Protein AF-A0A9Q0JDE2-F1 (afdb_monomer)

pLDDT: mean 91.05, std 7.19, range [57.94, 97.81]

Secondary structure (DSSP, 8-state):
-HHHHHHHHHHS-----S-S--HHHHHHHHHHHHHHHTS-HHHHTSTTGGGPPTT-EEES-TT-SSGGG----EEE---GGGGGG--S-HHHHHHHHHHHHHHHHHHHHH-

Sequence (111 aa):
MKELVEAVREWGFFQVVNHGVPRKVLKRMLSEQREVFHQPFNKKAKDKFLNLPAKSYHWGNPNAACLSQFSWSEAFHIPLTDISRIKDYKTLRYFLHLYLHCLYFVIHTKV

Foldseek 3Di:
DVVVVVCCVPPVDDDDDPLVQDPVLVVLLVVLVVVLVPPDPVLLQDACRLPDHHPQKDAFDPPDPDPVSTDRDIGGNAPPVCLVRRDPSVSNSVSVVSRVVSVVCSVVPPD

Solvent-accessible surface area (backbone atoms only — not comparable to full-atom values): 6713 Å² total; per-residue (Å²): 108,69,69,58,54,48,32,43,71,78,66,70,54,83,85,82,75,90,62,74,61,57,67,68,53,56,56,47,39,54,51,43,51,48,58,61,68,70,45,57,64,77,57,55,71,37,79,39,43,68,58,38,62,73,81,28,57,44,69,42,43,92,80,46,89,49,80,88,53,53,42,99,50,74,48,75,62,75,57,79,85,51,46,81,45,32,64,92,46,53,66,46,36,51,37,52,53,52,48,49,53,39,52,52,51,32,57,76,73,76,109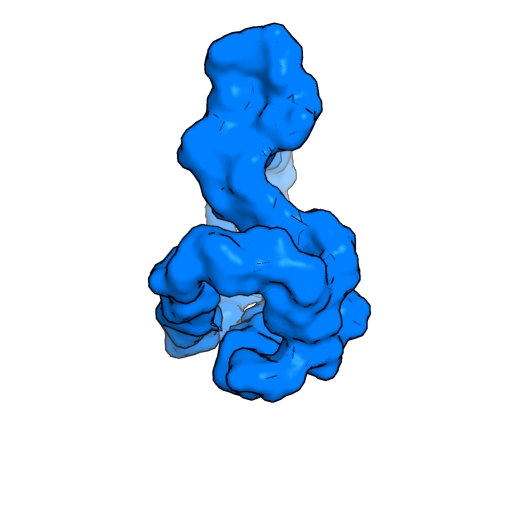

Structure (mmCIF, N/CA/C/O backbone):
data_AF-A0A9Q0JDE2-F1
#
_entry.id   AF-A0A9Q0JDE2-F1
#
loop_
_atom_site.group_PDB
_atom_site.id
_atom_site.type_symbol
_atom_site.label_atom_id
_atom_site.label_alt_id
_atom_site.label_comp_id
_atom_site.label_asym_id
_atom_site.label_entity_id
_atom_site.label_seq_id
_atom_site.pdbx_PDB_ins_code
_atom_site.Cartn_x
_atom_site.Cartn_y
_atom_site.Cartn_z
_atom_site.occupancy
_atom_site.B_iso_or_equiv
_atom_site.auth_seq_id
_atom_site.auth_comp_id
_atom_site.auth_asym_id
_atom_site.auth_atom_id
_atom_site.pdbx_PDB_model_num
ATOM 1 N N . MET A 1 1 ? -18.512 -1.240 20.845 1.00 78.19 1 MET A N 1
ATOM 2 C CA . MET A 1 1 ? -19.215 -1.990 19.778 1.00 78.19 1 MET A CA 1
ATOM 3 C C . MET A 1 1 ? -20.426 -1.292 19.183 1.00 78.19 1 MET A C 1
ATOM 5 O O . MET A 1 1 ? -20.548 -1.354 17.970 1.00 78.19 1 MET A O 1
ATOM 9 N N . LYS A 1 2 ? -21.297 -0.626 19.958 1.00 90.44 2 LYS A N 1
ATOM 10 C CA . LYS A 1 2 ? -22.500 0.036 19.415 1.00 90.44 2 LYS A CA 1
ATOM 11 C C . LYS A 1 2 ? -22.199 1.012 18.263 1.00 90.44 2 LYS A C 1
ATOM 13 O O . LYS A 1 2 ? -22.761 0.857 17.190 1.00 90.44 2 LYS A O 1
ATOM 18 N N . GLU A 1 3 ? -21.231 1.906 18.452 1.00 89.62 3 GLU A N 1
ATOM 19 C CA . GLU A 1 3 ? -20.807 2.876 17.426 1.00 89.62 3 GLU A CA 1
ATOM 20 C C . GLU A 1 3 ? -20.258 2.212 16.153 1.00 89.62 3 GLU A C 1
ATOM 22 O O . GLU A 1 3 ? -20.516 2.683 15.052 1.00 89.62 3 GLU A O 1
ATOM 27 N N . LEU A 1 4 ? -19.531 1.093 16.283 1.00 89.56 4 LEU A N 1
ATOM 28 C CA . LEU A 1 4 ? -19.022 0.340 15.132 1.00 89.56 4 LEU A CA 1
ATOM 29 C C . LEU A 1 4 ? -20.177 -0.271 14.338 1.00 89.56 4 LEU A C 1
ATOM 31 O O . LEU A 1 4 ? -20.223 -0.132 13.121 1.00 89.56 4 LEU A O 1
ATOM 35 N N . VAL A 1 5 ? -21.117 -0.925 15.027 1.00 93.19 5 VAL A N 1
ATOM 36 C CA . VAL A 1 5 ? -22.296 -1.532 14.392 1.00 93.19 5 VAL A CA 1
ATOM 37 C C . VAL A 1 5 ? -23.142 -0.469 13.697 1.00 93.19 5 VAL A C 1
ATOM 39 O O . VAL A 1 5 ? -23.572 -0.683 12.568 1.00 93.19 5 VAL A O 1
ATOM 42 N N . GLU A 1 6 ? -23.344 0.685 14.332 1.00 96.19 6 GLU A N 1
ATOM 43 C CA . GLU A 1 6 ? -24.053 1.816 13.729 1.00 96.19 6 GLU A CA 1
ATOM 44 C C . GLU A 1 6 ? -23.306 2.357 12.504 1.00 96.19 6 GLU A C 1
ATOM 46 O O . GLU A 1 6 ? -23.908 2.490 11.444 1.00 96.19 6 GLU A O 1
ATOM 51 N N . ALA A 1 7 ? -21.991 2.578 12.584 1.00 95.00 7 ALA A N 1
ATOM 52 C CA . ALA A 1 7 ? -21.212 3.055 11.443 1.00 95.00 7 ALA A CA 1
ATOM 53 C C . ALA A 1 7 ? -21.232 2.070 10.259 1.00 95.00 7 ALA A C 1
ATOM 55 O O . ALA A 1 7 ? -21.415 2.479 9.115 1.00 95.00 7 ALA A O 1
ATOM 56 N N . VAL A 1 8 ? -21.104 0.764 10.520 1.00 94.38 8 VAL A N 1
ATOM 57 C CA . VAL A 1 8 ? -21.212 -0.274 9.483 1.00 94.38 8 VAL A CA 1
ATOM 58 C C . VAL A 1 8 ? -22.614 -0.305 8.877 1.00 94.38 8 VAL A C 1
ATOM 60 O O . VAL A 1 8 ? -22.733 -0.397 7.659 1.00 94.38 8 VAL A O 1
ATOM 63 N N . ARG A 1 9 ? -23.669 -0.216 9.696 1.00 96.56 9 ARG A N 1
ATOM 64 C CA . ARG A 1 9 ? -25.057 -0.277 9.219 1.00 96.56 9 ARG A CA 1
ATOM 65 C C . ARG A 1 9 ? -25.445 0.944 8.390 1.00 96.56 9 ARG A C 1
ATOM 67 O O . ARG A 1 9 ? -26.070 0.783 7.351 1.00 96.56 9 ARG A O 1
ATOM 74 N N . GLU A 1 10 ? -25.101 2.139 8.859 1.00 97.44 10 GLU A N 1
ATOM 75 C CA . GLU A 1 10 ? -25.534 3.393 8.234 1.00 97.44 10 GLU A CA 1
ATOM 76 C C . GLU A 1 10 ? -24.620 3.814 7.072 1.00 97.44 10 GLU A C 1
ATOM 78 O O . GLU A 1 10 ? -25.100 4.355 6.080 1.00 97.44 10 GLU A O 1
ATOM 83 N N . TRP A 1 11 ? -23.308 3.556 7.169 1.00 96.62 11 TRP A N 1
ATOM 84 C CA . TRP A 1 11 ? -22.317 4.064 6.208 1.00 96.62 11 TRP A CA 1
ATOM 85 C C . TRP A 1 11 ? -21.549 2.974 5.454 1.00 96.62 11 TRP A C 1
ATOM 87 O O . TRP A 1 11 ? -20.953 3.260 4.417 1.00 96.62 11 TRP A O 1
ATOM 97 N N . GLY A 1 12 ? -21.491 1.742 5.970 1.00 94.88 12 GLY A N 1
ATOM 98 C CA . GLY A 1 12 ? -20.672 0.662 5.399 1.00 94.88 12 GLY A CA 1
ATOM 99 C C . GLY A 1 12 ? -19.156 0.855 5.561 1.00 94.88 12 GLY A C 1
ATOM 100 O O . GLY A 1 12 ? -18.378 0.048 5.054 1.00 94.88 12 GLY A O 1
ATOM 101 N N . PHE A 1 13 ? -18.718 1.906 6.262 1.00 93.00 13 PHE A N 1
ATOM 102 C CA . PHE A 1 13 ? -17.309 2.236 6.469 1.00 93.00 13 PHE A CA 1
ATOM 103 C C . PHE A 1 13 ? -17.102 3.005 7.779 1.00 93.00 13 PHE A C 1
ATOM 105 O O . PHE A 1 13 ? -17.977 3.735 8.236 1.00 93.00 13 PHE A O 1
ATOM 112 N N . PHE A 1 14 ? -15.919 2.869 8.374 1.00 91.50 14 PHE A N 1
ATOM 113 C CA . PHE A 1 14 ? -15.513 3.609 9.565 1.00 91.50 14 PHE A CA 1
ATOM 114 C C . PHE A 1 14 ? -13.996 3.801 9.592 1.00 91.50 14 PHE A C 1
ATOM 116 O O . PHE A 1 14 ? -13.241 3.058 8.964 1.00 91.50 14 PHE A O 1
ATOM 123 N N . GLN A 1 15 ? -13.536 4.799 10.344 1.00 90.19 15 GLN A N 1
ATOM 124 C CA . GLN A 1 15 ? -12.115 5.009 10.608 1.00 90.19 15 GLN A CA 1
ATOM 125 C C . GLN A 1 15 ? -11.787 4.583 12.033 1.00 90.19 15 GLN A C 1
ATOM 127 O O . GLN A 1 15 ? -12.463 4.976 12.980 1.00 90.19 15 GLN A O 1
ATOM 132 N N . VAL A 1 16 ? -10.711 3.815 12.192 1.00 88.19 16 VAL A N 1
ATOM 133 C CA . VAL A 1 16 ? -10.177 3.479 13.514 1.00 88.19 16 VAL A CA 1
ATOM 134 C C . VAL A 1 16 ? -9.006 4.404 13.808 1.00 88.19 16 VAL A C 1
ATOM 136 O O . VAL A 1 16 ? -8.006 4.398 13.092 1.00 88.19 16 VAL A O 1
ATOM 139 N N . VAL A 1 17 ? -9.112 5.180 14.882 1.00 90.12 17 VAL A N 1
ATOM 140 C CA . VAL A 1 17 ? -8.006 5.966 15.446 1.00 90.12 17 VAL A CA 1
ATOM 141 C C . VAL A 1 17 ? -7.457 5.2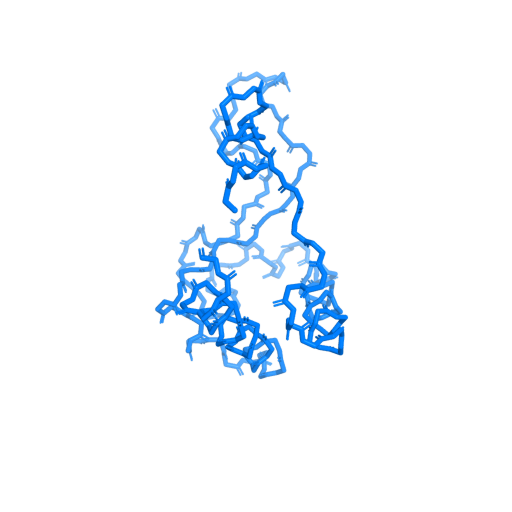71 16.687 1.00 90.12 17 VAL A C 1
ATOM 143 O O . VAL A 1 17 ? -8.119 4.417 17.268 1.00 90.12 17 VAL A O 1
ATOM 146 N N . ASN A 1 18 ? -6.225 5.597 17.090 1.00 89.81 18 ASN A N 1
ATOM 147 C CA . ASN A 1 18 ? -5.562 4.965 18.242 1.00 89.81 18 ASN A CA 1
ATOM 148 C C . ASN A 1 18 ? -5.550 3.423 18.180 1.00 89.81 18 ASN A C 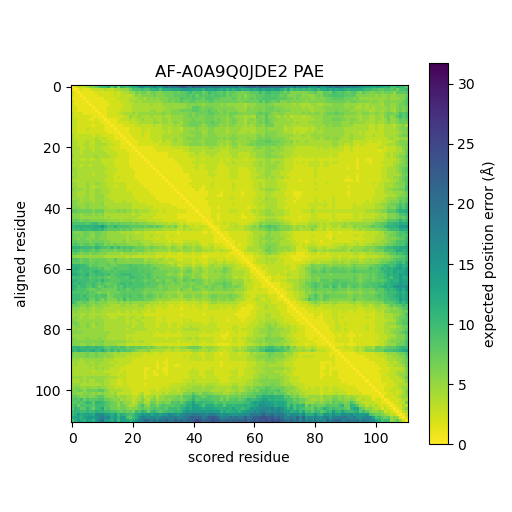1
ATOM 150 O O . ASN A 1 18 ? -5.492 2.743 19.203 1.00 89.81 18 ASN A O 1
ATOM 154 N N . HIS A 1 19 ? -5.534 2.873 16.961 1.00 89.06 19 HIS A N 1
ATOM 155 C CA . HIS A 1 19 ? -5.580 1.437 16.683 1.00 89.06 19 HIS A CA 1
ATOM 156 C C . HIS A 1 19 ? -4.414 0.667 17.330 1.00 89.06 19 HIS A C 1
ATOM 158 O O . HIS A 1 19 ? -4.521 -0.527 17.544 1.00 89.06 19 HIS A O 1
ATOM 164 N N . GLY A 1 20 ? -3.306 1.319 17.699 1.00 90.00 20 GLY A N 1
ATOM 165 C CA . GLY A 1 20 ? -2.174 0.687 18.395 1.00 90.00 20 GLY A CA 1
ATOM 166 C C . GLY A 1 20 ? -1.053 0.197 17.475 1.00 90.00 20 GLY A C 1
ATOM 167 O O . GLY A 1 20 ? -0.017 -0.250 17.959 1.00 90.00 20 GLY A O 1
ATOM 168 N N . VAL A 1 21 ? -1.204 0.355 16.156 1.00 91.56 21 VAL A N 1
ATOM 169 C CA . VAL A 1 21 ? -0.086 0.179 15.212 1.00 91.56 21 VAL A CA 1
ATOM 170 C C . VAL A 1 21 ? 0.867 1.369 15.382 1.00 91.56 21 VAL A C 1
ATOM 172 O O . VAL A 1 21 ? 0.424 2.515 15.241 1.00 91.56 21 VAL A O 1
ATOM 175 N N . PRO A 1 22 ? 2.168 1.154 15.659 1.00 94.75 22 PRO A N 1
ATOM 176 C CA . PRO A 1 22 ? 3.081 2.260 15.909 1.00 94.75 22 PRO A CA 1
ATOM 177 C C . PRO A 1 22 ? 3.211 3.183 14.693 1.00 94.75 22 PRO A C 1
ATOM 179 O O . PRO A 1 22 ? 3.467 2.739 13.572 1.00 94.75 22 PRO A O 1
ATOM 182 N N . ARG A 1 23 ? 3.138 4.501 14.915 1.00 94.62 23 ARG A N 1
ATOM 183 C CA . ARG A 1 23 ? 3.218 5.512 13.841 1.00 94.62 23 ARG A CA 1
ATOM 184 C C . ARG A 1 23 ? 4.492 5.396 12.996 1.00 94.62 23 ARG A C 1
ATOM 186 O O . ARG A 1 23 ? 4.464 5.690 11.804 1.00 94.62 23 ARG A O 1
ATOM 193 N N . LYS A 1 24 ? 5.607 4.954 13.590 1.00 95.88 24 LYS A N 1
ATOM 194 C CA . LYS A 1 24 ? 6.872 4.703 12.878 1.00 95.88 24 LYS A CA 1
ATOM 195 C C . LYS A 1 24 ? 6.726 3.607 11.814 1.00 95.88 24 LYS A C 1
ATOM 197 O O . LYS A 1 24 ? 7.275 3.766 10.729 1.00 95.88 24 LYS A O 1
ATOM 202 N N . VAL A 1 25 ? 5.961 2.549 12.100 1.00 95.81 25 VAL A N 1
ATOM 203 C CA . VAL A 1 25 ? 5.686 1.452 11.155 1.00 95.81 25 VAL A CA 1
ATOM 204 C C . VAL A 1 25 ? 4.878 1.974 9.975 1.00 95.81 25 VAL A C 1
ATOM 206 O O . VAL A 1 25 ? 5.295 1.785 8.838 1.00 95.81 25 VAL A O 1
ATOM 209 N N . LEU A 1 26 ? 3.800 2.724 10.236 1.00 94.44 26 LEU A N 1
ATOM 210 C CA . LEU A 1 26 ? 2.982 3.341 9.184 1.00 94.44 26 LEU A CA 1
ATOM 211 C C . LEU A 1 26 ? 3.800 4.279 8.288 1.00 94.44 26 LE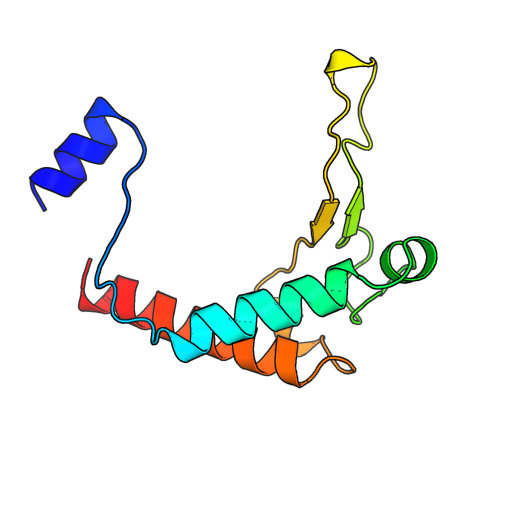U A C 1
ATOM 213 O O . LEU A 1 26 ? 3.788 4.144 7.068 1.00 94.44 26 LEU A O 1
ATOM 217 N N . LYS A 1 27 ? 4.554 5.208 8.893 1.00 96.88 27 LYS A N 1
ATOM 218 C CA . LYS A 1 27 ? 5.399 6.160 8.154 1.00 96.88 27 LYS A CA 1
ATOM 219 C C . LYS A 1 27 ? 6.426 5.447 7.285 1.00 96.88 27 LYS A C 1
ATOM 221 O O . LYS A 1 27 ? 6.657 5.855 6.150 1.00 96.88 27 LYS A O 1
ATOM 226 N N . ARG A 1 28 ? 7.057 4.398 7.817 1.00 97.44 28 ARG A N 1
ATOM 227 C CA . ARG A 1 28 ? 8.077 3.677 7.070 1.00 97.44 28 ARG A CA 1
ATOM 228 C C . ARG A 1 28 ? 7.465 2.835 5.959 1.00 97.44 28 ARG A C 1
ATOM 230 O O . ARG A 1 28 ? 7.985 2.887 4.858 1.00 97.44 28 ARG A O 1
ATOM 237 N N . MET A 1 29 ? 6.331 2.178 6.195 1.00 95.19 29 MET A N 1
ATOM 238 C CA . MET A 1 29 ? 5.591 1.468 5.150 1.00 95.19 29 MET A CA 1
ATOM 239 C C . MET A 1 29 ? 5.218 2.399 3.987 1.00 95.19 29 MET A C 1
ATOM 241 O O . MET A 1 29 ? 5.492 2.066 2.839 1.00 95.19 29 MET A O 1
ATOM 245 N N . LEU A 1 30 ? 4.688 3.595 4.275 1.00 95.88 30 LEU A N 1
ATOM 246 C CA . LEU A 1 30 ? 4.384 4.611 3.256 1.00 95.88 30 LEU A CA 1
ATOM 247 C C . LEU A 1 30 ? 5.630 5.051 2.472 1.00 95.88 30 LEU A C 1
ATOM 249 O O . LEU A 1 30 ? 5.573 5.208 1.255 1.00 95.88 30 LEU A O 1
ATOM 253 N N . SER A 1 31 ? 6.762 5.232 3.156 1.00 97.81 31 SER A N 1
ATOM 254 C CA . SER A 1 31 ? 8.034 5.559 2.504 1.00 97.81 31 SER A CA 1
ATOM 255 C C . SER A 1 31 ? 8.491 4.438 1.571 1.00 97.81 31 SER A C 1
ATOM 257 O O . SER A 1 31 ? 8.816 4.711 0.424 1.00 97.81 31 SER A O 1
ATOM 259 N N . GLU A 1 32 ? 8.490 3.183 2.028 1.00 97.06 32 GLU A N 1
ATOM 260 C CA . GLU A 1 32 ? 8.908 2.037 1.210 1.00 97.06 32 GLU A CA 1
ATOM 261 C C . GLU A 1 32 ? 7.966 1.826 0.010 1.00 97.06 32 GLU A C 1
ATOM 263 O O . GLU A 1 32 ? 8.435 1.532 -1.086 1.00 97.06 32 GLU A O 1
ATOM 268 N N . GLN A 1 33 ? 6.652 2.036 0.175 1.00 95.06 33 GLN A N 1
ATOM 269 C CA . GLN A 1 33 ? 5.689 2.022 -0.938 1.00 95.06 33 GLN A CA 1
ATOM 270 C C . GLN A 1 33 ? 6.036 3.082 -1.984 1.00 95.06 33 GLN A C 1
ATOM 272 O O . GLN A 1 33 ? 6.099 2.778 -3.174 1.00 95.06 33 GLN A O 1
ATOM 277 N N . ARG A 1 34 ? 6.293 4.318 -1.545 1.00 97.12 34 ARG A N 1
ATOM 278 C CA . ARG A 1 34 ? 6.659 5.421 -2.437 1.00 97.12 34 ARG A CA 1
ATOM 279 C C . ARG A 1 34 ? 7.923 5.099 -3.240 1.00 97.12 34 ARG A C 1
ATOM 281 O O . ARG A 1 34 ? 7.926 5.305 -4.447 1.00 97.12 34 ARG A O 1
ATOM 288 N N . GLU A 1 35 ? 8.951 4.532 -2.611 1.00 96.50 35 GLU A N 1
ATOM 289 C CA . GLU A 1 35 ? 10.186 4.134 -3.306 1.00 96.50 35 GLU A CA 1
ATOM 290 C C . GLU A 1 35 ? 9.954 3.073 -4.393 1.00 96.50 35 GLU A C 1
ATOM 292 O O . GLU A 1 35 ? 10.577 3.118 -5.458 1.00 96.50 35 GLU A O 1
ATOM 297 N N . VAL A 1 36 ? 9.039 2.129 -4.152 1.00 96.00 36 VAL A N 1
ATOM 298 C CA . VAL A 1 36 ? 8.640 1.124 -5.148 1.00 96.00 36 VAL A CA 1
ATOM 299 C C . VAL A 1 36 ? 7.917 1.782 -6.322 1.00 96.00 36 VAL A C 1
ATOM 301 O O . VAL A 1 36 ? 8.259 1.512 -7.473 1.00 96.00 36 VAL A O 1
ATOM 304 N N . PHE A 1 37 ? 6.946 2.657 -6.055 1.00 96.50 37 PHE A N 1
ATOM 305 C CA . PHE A 1 37 ? 6.171 3.325 -7.103 1.00 96.50 37 PHE A CA 1
ATOM 306 C C . PHE A 1 37 ? 6.984 4.369 -7.884 1.00 96.50 37 PHE A C 1
ATOM 308 O O . PHE A 1 37 ? 6.741 4.553 -9.074 1.00 96.50 37 PHE A O 1
ATOM 315 N N . HIS A 1 38 ? 8.013 4.972 -7.288 1.00 96.88 38 HIS A N 1
ATOM 316 C CA . HIS A 1 38 ? 8.951 5.849 -7.995 1.00 96.88 38 HIS A CA 1
ATOM 317 C C . HIS A 1 38 ? 9.901 5.118 -8.952 1.00 96.88 38 HIS A C 1
ATOM 319 O O . HIS A 1 38 ? 10.587 5.765 -9.743 1.00 96.88 38 HIS A O 1
ATOM 325 N N . GLN A 1 39 ? 9.964 3.782 -8.919 1.00 96.88 39 GLN A N 1
ATOM 326 C CA . GLN A 1 39 ? 10.738 3.052 -9.918 1.00 96.88 39 GLN A CA 1
ATOM 327 C C . GLN A 1 39 ? 10.174 3.305 -11.328 1.00 96.88 39 GLN A C 1
ATOM 329 O O . GLN A 1 39 ? 8.956 3.424 -11.491 1.00 96.88 39 GLN A O 1
ATOM 334 N N . PRO A 1 40 ? 11.032 3.323 -12.365 1.00 96.38 40 PRO A N 1
ATOM 335 C CA . PRO A 1 40 ? 10.591 3.494 -13.744 1.00 96.38 40 PRO A CA 1
ATOM 336 C C . PRO A 1 40 ? 9.471 2.520 -14.129 1.00 96.38 40 PRO A C 1
ATOM 338 O O . PRO A 1 40 ? 9.508 1.342 -13.760 1.00 96.38 40 PRO A O 1
ATOM 341 N N . PHE A 1 41 ? 8.491 2.993 -14.903 1.00 94.62 41 PHE A N 1
ATOM 342 C CA . PHE A 1 41 ? 7.330 2.192 -15.313 1.00 94.62 41 PHE A CA 1
ATOM 343 C C . PHE A 1 41 ? 7.737 0.859 -15.951 1.00 94.62 41 PHE A C 1
ATOM 345 O O . PHE A 1 41 ? 7.276 -0.200 -15.536 1.00 94.62 41 PHE A O 1
ATOM 352 N N . ASN A 1 42 ? 8.684 0.894 -16.890 1.00 93.88 42 ASN A N 1
ATOM 353 C CA . ASN A 1 42 ? 9.212 -0.297 -17.557 1.00 93.88 42 ASN A CA 1
ATOM 354 C C . ASN A 1 42 ? 9.893 -1.289 -16.599 1.00 93.88 42 ASN A C 1
ATOM 356 O O . ASN A 1 42 ? 10.019 -2.458 -16.936 1.00 93.88 42 ASN A O 1
ATOM 360 N N . LYS A 1 43 ? 10.357 -0.853 -15.422 1.00 93.88 43 LYS A N 1
ATOM 361 C CA . LYS A 1 43 ? 10.895 -1.741 -14.386 1.00 93.88 43 LYS A CA 1
ATOM 362 C C . LYS A 1 43 ? 9.766 -2.391 -13.588 1.00 93.88 43 LYS A C 1
ATOM 364 O O . LYS A 1 43 ? 9.836 -3.591 -13.350 1.00 93.88 43 LYS A O 1
ATOM 369 N N . LYS A 1 44 ? 8.735 -1.622 -13.222 1.00 94.31 44 LYS A N 1
ATOM 370 C CA . LYS A 1 44 ? 7.547 -2.106 -12.493 1.00 94.31 44 LYS A CA 1
ATOM 371 C C . LYS A 1 44 ? 6.700 -3.075 -13.326 1.00 94.31 44 LYS A C 1
ATOM 373 O O . LYS A 1 44 ? 6.187 -4.047 -12.788 1.00 94.31 44 LYS A O 1
ATOM 378 N N . ALA A 1 45 ? 6.605 -2.830 -14.634 1.00 92.00 45 ALA A N 1
ATOM 379 C CA . ALA A 1 45 ? 5.839 -3.633 -15.586 1.00 92.00 45 ALA A CA 1
ATOM 380 C C . ALA A 1 45 ? 6.545 -4.921 -16.047 1.00 92.00 45 ALA A C 1
ATOM 382 O O . ALA A 1 45 ? 5.947 -5.712 -16.772 1.00 92.00 45 ALA A O 1
ATOM 383 N N . LYS A 1 46 ? 7.807 -5.148 -15.654 1.00 91.12 46 LYS A N 1
ATOM 384 C CA . LYS A 1 46 ? 8.495 -6.413 -15.940 1.00 91.12 46 LYS A CA 1
ATOM 385 C C . LYS A 1 46 ? 7.863 -7.551 -15.151 1.00 91.12 46 LYS A C 1
ATOM 387 O O . LYS A 1 46 ? 7.594 -7.417 -13.955 1.00 91.12 46 LYS A O 1
ATOM 392 N N . ASP A 1 47 ? 7.743 -8.703 -15.803 1.00 86.31 47 ASP A N 1
ATOM 393 C CA . ASP A 1 47 ? 7.401 -9.941 -15.118 1.00 86.31 47 ASP A CA 1
ATOM 394 C C . ASP A 1 47 ? 8.359 -10.182 -13.951 1.00 86.31 47 ASP A C 1
ATOM 396 O O . ASP A 1 47 ? 9.575 -10.004 -14.060 1.00 86.31 47 ASP A O 1
ATOM 400 N N . LYS A 1 48 ? 7.790 -10.607 -12.821 1.00 88.00 48 LYS A N 1
ATOM 401 C CA . LYS A 1 48 ? 8.524 -10.899 -11.586 1.00 88.00 48 LYS A CA 1
ATOM 402 C C . LYS A 1 48 ? 9.238 -9.698 -10.959 1.00 88.00 48 LYS A C 1
ATOM 404 O O . LYS A 1 48 ? 10.177 -9.889 -10.184 1.00 88.00 48 LYS A O 1
ATOM 409 N N . PHE A 1 49 ? 8.792 -8.466 -11.211 1.00 93.19 49 PHE A N 1
ATOM 410 C CA . PHE A 1 49 ? 9.198 -7.335 -10.375 1.00 93.19 49 PHE A CA 1
ATOM 411 C C . PHE A 1 49 ? 8.872 -7.620 -8.891 1.00 93.19 49 PHE A C 1
ATOM 413 O O . PHE A 1 49 ? 7.857 -8.240 -8.574 1.00 93.19 49 PHE A O 1
ATOM 420 N N . LEU A 1 50 ? 9.783 -7.253 -7.979 1.00 93.81 50 LEU A N 1
ATOM 421 C CA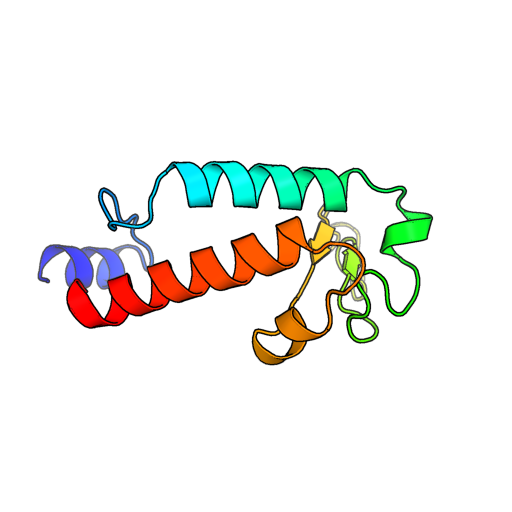 . LEU A 1 50 ? 9.783 -7.673 -6.562 1.00 93.81 50 LEU A CA 1
ATOM 422 C C . LEU A 1 50 ? 9.819 -9.199 -6.328 1.00 93.81 50 LEU A C 1
ATOM 424 O O . LEU A 1 50 ? 9.585 -9.644 -5.207 1.00 93.81 50 LEU A O 1
ATOM 428 N N . ASN A 1 51 ? 10.129 -10.005 -7.351 1.00 94.75 51 ASN A N 1
ATOM 429 C CA . ASN A 1 51 ? 10.035 -11.470 -7.324 1.00 94.75 51 ASN A CA 1
ATOM 430 C C . ASN A 1 51 ? 8.609 -11.990 -7.007 1.00 94.75 51 ASN A C 1
ATOM 432 O O . ASN A 1 51 ? 8.422 -13.078 -6.450 1.00 94.75 51 ASN A O 1
ATOM 436 N N . LEU A 1 52 ? 7.597 -11.199 -7.375 1.00 93.12 52 LEU A N 1
ATOM 437 C CA . LEU A 1 52 ? 6.182 -11.541 -7.248 1.00 93.12 52 LEU A CA 1
ATOM 438 C C . LEU A 1 52 ? 5.668 -12.312 -8.480 1.00 93.12 52 LEU A C 1
ATOM 440 O O . LEU A 1 52 ? 6.352 -12.360 -9.506 1.00 93.12 52 LEU A O 1
ATOM 444 N N . PRO A 1 53 ? 4.489 -12.955 -8.403 1.00 90.56 53 PRO A N 1
ATOM 445 C CA . PRO A 1 53 ? 3.847 -13.552 -9.570 1.00 90.56 53 PRO A CA 1
ATOM 446 C C . PRO A 1 53 ? 3.651 -12.563 -10.732 1.00 90.56 53 PRO A C 1
ATOM 448 O O . PRO A 1 53 ? 3.642 -11.341 -10.565 1.00 90.56 53 PRO A O 1
ATOM 451 N N . ALA A 1 54 ? 3.464 -13.105 -11.938 1.00 86.88 54 ALA A N 1
ATOM 452 C CA . ALA A 1 54 ? 3.017 -12.296 -13.068 1.00 86.88 54 ALA A CA 1
ATOM 453 C C . ALA A 1 54 ? 1.676 -11.627 -12.724 1.00 86.88 54 ALA A C 1
ATOM 455 O O . ALA A 1 54 ? 0.862 -12.203 -12.001 1.00 86.88 54 ALA A O 1
ATOM 456 N N . LYS A 1 55 ? 1.445 -10.421 -13.255 1.00 84.94 55 LYS A N 1
ATOM 457 C CA . LYS A 1 55 ? 0.246 -9.605 -12.978 1.00 84.94 55 LYS A CA 1
ATOM 458 C C . LYS A 1 55 ? 0.105 -9.129 -11.521 1.00 84.94 55 LYS A C 1
ATOM 460 O O . LYS A 1 55 ? -0.977 -8.735 -11.114 1.00 84.94 55 LYS A O 1
ATOM 465 N N . SER A 1 56 ? 1.173 -9.116 -10.719 1.00 92.38 56 SER A N 1
ATOM 466 C CA . SER A 1 56 ? 1.135 -8.439 -9.411 1.00 92.38 56 SER A CA 1
ATOM 467 C C . SER A 1 56 ? 1.122 -6.913 -9.526 1.00 92.38 56 SER A C 1
ATOM 469 O O . SER A 1 56 ? 0.608 -6.247 -8.634 1.00 92.38 56 SER A O 1
ATOM 471 N N . TYR A 1 57 ? 1.660 -6.344 -10.607 1.00 94.44 57 TYR A N 1
ATOM 472 C CA . TYR A 1 57 ? 1.555 -4.916 -10.913 1.00 94.44 57 TYR A CA 1
ATOM 473 C C . TYR A 1 57 ? 0.402 -4.656 -11.881 1.00 94.44 57 TYR A C 1
ATOM 475 O O . TYR A 1 57 ? 0.278 -5.350 -12.891 1.00 94.44 57 TYR A O 1
ATOM 483 N N . HIS A 1 58 ? -0.395 -3.631 -11.593 1.00 91.88 58 HIS A N 1
ATOM 484 C CA . HIS A 1 58 ? -1.490 -3.166 -12.433 1.00 91.88 58 HIS A CA 1
ATOM 485 C C . HIS A 1 58 ? -1.330 -1.673 -12.710 1.00 91.88 58 HIS A C 1
ATOM 487 O O . HIS A 1 58 ? -1.071 -0.886 -11.797 1.00 91.88 58 HIS A O 1
ATOM 493 N N . TRP A 1 59 ? -1.527 -1.295 -13.970 1.00 91.50 59 TRP A N 1
ATOM 494 C CA . TRP A 1 59 ? -1.653 0.089 -14.409 1.00 91.50 59 TRP A CA 1
ATOM 495 C C . TRP A 1 59 ? -3.004 0.247 -15.096 1.00 91.50 59 TRP A C 1
ATOM 497 O O . TRP A 1 59 ? -3.272 -0.394 -16.114 1.00 91.50 59 TRP A O 1
ATOM 507 N N . GLY A 1 60 ? -3.855 1.077 -14.506 1.00 90.19 60 GLY A N 1
ATOM 508 C CA . GLY A 1 60 ? -5.227 1.295 -14.928 1.00 90.19 60 GLY A CA 1
ATOM 509 C C . GLY A 1 60 ? -6.086 0.036 -14.950 1.00 90.19 60 GLY A C 1
ATOM 510 O O . GLY A 1 60 ? -5.956 -0.849 -14.104 1.00 90.19 60 GLY A O 1
ATOM 511 N N . ASN A 1 61 ? -7.008 -0.016 -15.909 1.00 87.56 61 ASN A N 1
ATOM 512 C CA . ASN A 1 61 ? -7.902 -1.148 -16.109 1.00 87.56 61 ASN A CA 1
ATOM 513 C C . ASN A 1 61 ? -7.519 -1.870 -17.413 1.00 87.56 61 ASN A C 1
ATOM 515 O O . ASN A 1 61 ? -7.822 -1.348 -18.489 1.00 87.56 61 ASN A O 1
ATOM 519 N N . PRO A 1 62 ? -6.883 -3.057 -17.351 1.00 83.00 62 PRO A N 1
ATOM 520 C CA . PRO A 1 62 ? -6.474 -3.786 -18.553 1.00 83.00 62 PRO A CA 1
ATOM 521 C C . PRO A 1 62 ? -7.661 -4.278 -19.394 1.00 83.00 62 PRO A C 1
ATOM 523 O O . PRO A 1 62 ? -7.473 -4.621 -20.555 1.00 83.00 62 PRO A O 1
ATOM 526 N N . ASN A 1 63 ? -8.872 -4.293 -18.827 1.00 88.31 63 ASN A N 1
ATOM 527 C CA . ASN A 1 63 ? -10.098 -4.738 -19.485 1.00 88.31 63 ASN A CA 1
ATOM 528 C C . ASN A 1 63 ? -11.019 -3.563 -19.866 1.00 88.31 63 ASN A C 1
ATOM 530 O O . ASN A 1 63 ? -12.217 -3.765 -20.059 1.00 88.31 63 ASN A O 1
ATOM 534 N N . ALA A 1 64 ? -10.508 -2.329 -19.918 1.00 91.25 64 ALA A N 1
ATOM 535 C CA . ALA A 1 64 ? -11.315 -1.171 -20.292 1.00 91.25 64 ALA A CA 1
ATOM 536 C C . ALA A 1 64 ? -11.742 -1.257 -21.767 1.00 91.25 64 ALA A C 1
ATOM 538 O O . ALA A 1 64 ? -10.905 -1.243 -22.666 1.00 91.25 64 ALA A O 1
ATOM 539 N N . ALA A 1 65 ? -13.050 -1.299 -22.014 1.00 93.31 65 ALA A N 1
ATOM 540 C CA . ALA A 1 65 ? -13.636 -1.269 -23.354 1.00 93.31 65 ALA A CA 1
ATOM 541 C C . ALA A 1 65 ? -13.897 0.163 -23.855 1.00 93.31 65 ALA A C 1
ATOM 543 O O . ALA A 1 65 ? -14.102 0.382 -25.047 1.00 93.31 65 ALA A O 1
ATOM 544 N N . CYS A 1 66 ? -13.907 1.149 -22.955 1.00 92.50 66 CYS A N 1
ATOM 545 C CA . CYS A 1 66 ? -14.106 2.556 -23.285 1.00 92.50 66 CYS A CA 1
ATOM 546 C C . CYS A 1 66 ? -13.376 3.482 -22.301 1.00 92.50 66 CYS A C 1
ATOM 548 O O . CYS A 1 66 ? -12.938 3.065 -21.227 1.00 92.50 66 CYS A O 1
ATOM 550 N N . LEU A 1 67 ? -13.264 4.764 -22.664 1.00 90.06 67 LEU A N 1
ATOM 551 C CA . LEU A 1 67 ? -12.516 5.763 -21.892 1.00 90.06 67 LEU A CA 1
ATOM 552 C C . LEU A 1 67 ? -13.038 5.948 -20.460 1.00 90.06 67 LEU A C 1
ATOM 554 O O . LEU A 1 67 ? -12.241 6.166 -19.556 1.00 90.06 67 LEU A O 1
ATOM 558 N N . SER A 1 68 ? -14.347 5.814 -20.224 1.00 92.06 68 SER A N 1
ATOM 559 C CA . SER A 1 68 ? -14.923 5.947 -18.877 1.00 92.06 68 SER A CA 1
ATOM 560 C C . SER A 1 68 ? -14.566 4.789 -17.941 1.00 92.06 68 SER A C 1
ATOM 562 O O . SER A 1 68 ? -14.679 4.928 -16.728 1.00 92.06 68 SER A O 1
ATOM 564 N N . GLN A 1 69 ? -14.120 3.655 -18.487 1.00 93.12 69 GLN A N 1
ATOM 565 C CA . GLN A 1 69 ? -13.638 2.507 -17.717 1.00 93.12 69 GLN A CA 1
ATOM 566 C C . GLN A 1 69 ? -12.132 2.576 -17.441 1.00 93.12 69 GLN A C 1
ATOM 568 O O . GLN A 1 69 ? -11.596 1.702 -16.751 1.00 93.12 69 GLN A O 1
ATOM 573 N N . PHE A 1 70 ? -11.440 3.581 -17.988 1.00 88.44 70 PHE A N 1
ATOM 574 C CA . PHE A 1 70 ? -10.028 3.797 -17.727 1.00 88.44 70 PHE A CA 1
ATOM 575 C C . PHE A 1 70 ? -9.833 4.298 -16.296 1.00 88.44 70 PHE A C 1
ATOM 577 O O . PHE A 1 70 ? -10.496 5.229 -15.845 1.00 88.44 70 PHE A O 1
ATOM 584 N N . SER A 1 71 ? -8.884 3.695 -15.584 1.00 89.19 71 SER A N 1
ATOM 585 C CA . SER A 1 71 ? -8.462 4.172 -14.272 1.00 89.19 71 SER A CA 1
ATOM 586 C C . SER A 1 71 ? -7.084 4.799 -14.405 1.00 89.19 71 SER A C 1
ATOM 588 O O . SER A 1 71 ? -6.144 4.142 -14.846 1.00 89.19 71 SER A O 1
ATOM 590 N N . TRP A 1 72 ? -6.941 6.063 -14.014 1.00 90.75 72 TRP A N 1
ATOM 591 C CA . TRP A 1 72 ? -5.620 6.670 -13.896 1.00 90.75 72 TRP A CA 1
ATOM 592 C C . TRP A 1 72 ? -5.028 6.326 -12.531 1.00 90.75 72 TRP A C 1
ATOM 594 O O . TRP A 1 72 ? -5.035 7.125 -11.597 1.00 90.75 72 TRP A O 1
ATOM 604 N N . SER A 1 73 ? -4.590 5.078 -12.393 1.00 92.75 73 SER A N 1
ATOM 605 C CA . SER A 1 73 ? -4.040 4.565 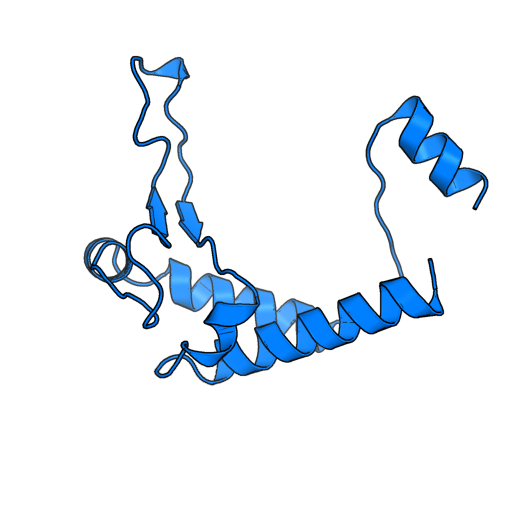-11.145 1.00 92.75 73 SER A CA 1
ATOM 606 C C . SER A 1 73 ? -3.012 3.468 -11.389 1.00 92.75 73 SER A C 1
ATOM 608 O O . SER A 1 73 ? -2.993 2.816 -12.434 1.00 92.75 73 SER A O 1
ATOM 610 N N . GLU A 1 74 ? -2.162 3.255 -10.390 1.00 94.44 74 GLU A N 1
ATOM 611 C CA . GLU A 1 74 ? -1.301 2.087 -10.300 1.00 94.44 74 GLU A CA 1
ATOM 612 C C . GLU A 1 74 ? -1.489 1.358 -8.983 1.00 94.44 74 GLU A C 1
ATOM 614 O O . GLU A 1 74 ? -1.736 1.974 -7.946 1.00 94.44 74 GLU A O 1
ATOM 619 N N . ALA A 1 75 ? -1.339 0.037 -9.022 1.00 94.50 75 ALA A N 1
ATOM 620 C CA . ALA A 1 75 ? -1.473 -0.803 -7.847 1.00 94.50 75 ALA A CA 1
ATOM 621 C C . ALA A 1 75 ? -0.522 -2.001 -7.894 1.00 94.50 75 ALA A C 1
ATOM 623 O O . ALA A 1 75 ? -0.295 -2.605 -8.944 1.00 94.50 75 ALA A O 1
ATOM 624 N N . PHE A 1 76 ? -0.022 -2.388 -6.722 1.00 94.44 76 PHE A N 1
ATOM 625 C CA . PHE A 1 76 ? 0.600 -3.690 -6.507 1.00 94.44 76 PHE A CA 1
ATOM 626 C C . PHE A 1 76 ? -0.347 -4.570 -5.696 1.00 94.44 76 PHE A C 1
ATOM 628 O O . PHE A 1 76 ? -0.697 -4.233 -4.567 1.00 94.44 76 PHE A O 1
ATOM 635 N N . HIS A 1 77 ? -0.729 -5.712 -6.258 1.00 92.31 77 HIS A N 1
ATOM 636 C CA . HIS A 1 77 ? -1.423 -6.771 -5.545 1.00 92.31 77 HIS A CA 1
ATOM 637 C C . HIS A 1 77 ? -0.396 -7.785 -5.029 1.00 92.31 77 HIS A C 1
ATOM 639 O O . HIS A 1 77 ? 0.263 -8.479 -5.808 1.00 92.31 77 HIS A O 1
ATOM 645 N N . ILE A 1 78 ? -0.243 -7.833 -3.704 1.00 93.19 78 ILE A N 1
ATOM 646 C CA . ILE A 1 78 ? 0.756 -8.652 -3.011 1.00 93.19 78 ILE A CA 1
ATOM 647 C C . ILE A 1 78 ? 0.021 -9.599 -2.054 1.00 93.19 78 ILE A C 1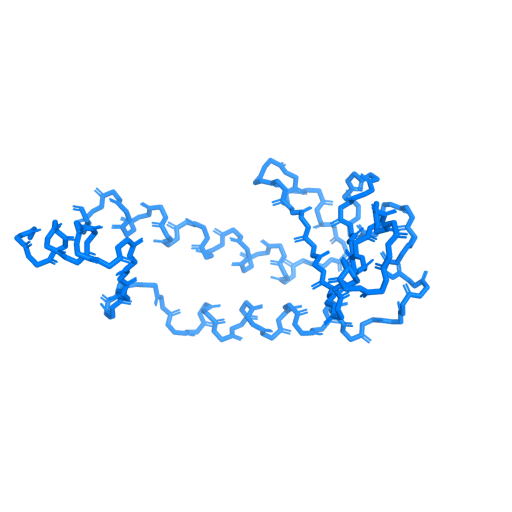
ATOM 649 O O . ILE A 1 78 ? -0.357 -9.172 -0.960 1.00 93.19 78 ILE A O 1
ATOM 653 N N . PRO A 1 79 ? -0.186 -10.873 -2.429 1.00 91.56 79 PRO A N 1
ATOM 654 C CA . PRO A 1 79 ? -0.712 -11.870 -1.507 1.00 91.56 79 PRO A CA 1
ATOM 655 C C . PRO A 1 79 ? 0.178 -11.998 -0.267 1.00 91.56 79 PRO A C 1
ATOM 657 O O . PRO A 1 79 ? 1.405 -11.950 -0.364 1.00 91.56 79 PRO A O 1
ATOM 660 N N . LEU A 1 80 ? -0.427 -12.210 0.906 1.00 91.31 80 LEU A N 1
ATOM 661 C CA . LEU A 1 80 ? 0.317 -12.326 2.169 1.00 91.31 80 LEU A CA 1
ATOM 662 C C . LEU A 1 80 ? 1.369 -13.444 2.127 1.00 91.31 80 LEU A C 1
ATOM 664 O O . LEU A 1 80 ? 2.474 -13.286 2.647 1.00 91.31 80 LEU A O 1
ATOM 668 N N . THR A 1 81 ? 1.046 -14.546 1.450 1.00 92.62 81 THR A N 1
ATOM 669 C CA . THR A 1 81 ? 1.937 -15.692 1.221 1.00 92.62 81 THR A CA 1
ATOM 670 C C . THR A 1 81 ? 3.182 -15.323 0.411 1.00 92.62 81 THR A C 1
ATOM 672 O O . THR A 1 81 ? 4.248 -15.912 0.603 1.00 92.62 81 THR A O 1
ATOM 675 N N . ASP A 1 82 ? 3.082 -14.305 -0.444 1.00 94.38 82 ASP A N 1
ATOM 676 C CA . ASP A 1 82 ? 4.137 -13.907 -1.371 1.00 94.38 82 ASP A CA 1
ATOM 677 C C . ASP A 1 82 ? 5.070 -12.830 -0.810 1.00 94.38 82 ASP A C 1
ATOM 679 O O . ASP A 1 82 ? 6.124 -12.579 -1.389 1.00 94.38 82 ASP A O 1
ATOM 683 N N . ILE A 1 83 ? 4.768 -12.234 0.350 1.00 94.56 83 ILE A N 1
ATOM 684 C CA . ILE A 1 83 ? 5.639 -11.220 0.978 1.00 94.56 83 ILE A CA 1
ATOM 685 C C . ILE A 1 83 ? 7.044 -11.782 1.226 1.00 94.56 83 ILE A C 1
ATOM 687 O O . ILE A 1 83 ? 8.046 -11.098 1.011 1.00 94.56 83 ILE A O 1
ATOM 691 N N . SER A 1 84 ? 7.131 -13.058 1.609 1.00 94.62 84 SER A N 1
ATOM 692 C CA . SER A 1 84 ? 8.397 -13.771 1.808 1.00 94.62 84 SER A CA 1
ATOM 693 C C . SER A 1 84 ? 9.275 -13.822 0.547 1.00 94.62 84 SER A C 1
ATOM 695 O O . SER A 1 84 ? 10.502 -13.891 0.653 1.00 94.62 84 SER A O 1
ATOM 697 N N . ARG A 1 85 ? 8.671 -13.734 -0.647 1.00 94.94 85 ARG A N 1
ATOM 698 C CA . ARG A 1 85 ? 9.365 -13.777 -1.939 1.00 94.94 85 ARG A CA 1
ATOM 699 C C . ARG A 1 85 ? 10.082 -12.472 -2.269 1.00 94.94 85 ARG A C 1
ATOM 701 O O . ARG A 1 85 ? 10.970 -12.501 -3.117 1.00 94.94 85 ARG A O 1
ATOM 708 N N . ILE A 1 86 ? 9.761 -11.359 -1.608 1.00 95.25 86 ILE A N 1
ATOM 709 C CA . ILE A 1 86 ? 10.357 -10.043 -1.874 1.00 95.25 86 ILE A CA 1
ATOM 710 C C . ILE A 1 86 ? 11.820 -10.012 -1.391 1.00 95.25 86 ILE A C 1
ATOM 712 O O . ILE A 1 86 ? 12.111 -9.792 -0.212 1.00 95.25 86 ILE A O 1
ATOM 716 N N . LYS A 1 87 ? 12.769 -10.250 -2.305 1.00 88.19 87 LYS A N 1
ATOM 717 C CA . LYS A 1 87 ? 14.199 -10.407 -1.970 1.00 88.19 87 LYS A CA 1
ATOM 718 C C . LYS A 1 87 ? 14.979 -9.093 -1.967 1.00 88.19 87 LYS A C 1
ATOM 720 O O . LYS A 1 87 ? 15.602 -8.764 -0.957 1.00 88.19 87 LYS A O 1
ATOM 725 N N . ASP A 1 88 ? 14.910 -8.339 -3.062 1.00 90.25 88 ASP A N 1
ATOM 726 C CA . ASP A 1 88 ? 15.766 -7.158 -3.276 1.00 90.25 88 ASP A CA 1
ATOM 727 C C . ASP A 1 88 ? 15.311 -5.929 -2.477 1.00 90.25 88 ASP A C 1
ATOM 729 O O . ASP A 1 88 ? 16.065 -4.981 -2.286 1.00 90.25 88 ASP A O 1
ATOM 733 N N . TYR A 1 89 ? 14.092 -5.972 -1.936 1.00 93.88 89 TYR A N 1
ATOM 734 C CA . TYR A 1 89 ? 13.472 -4.890 -1.174 1.00 93.88 89 TYR A CA 1
ATOM 735 C C . TYR A 1 89 ? 13.275 -5.328 0.283 1.00 93.88 89 TYR A C 1
ATOM 737 O O . TYR A 1 89 ? 12.157 -5.488 0.776 1.00 93.88 89 TYR A O 1
ATOM 745 N N . LYS A 1 90 ? 14.389 -5.585 0.982 1.00 94.94 90 LYS A N 1
ATOM 746 C CA . LYS A 1 90 ? 14.394 -6.154 2.346 1.00 94.94 90 LYS A CA 1
ATOM 747 C C . LYS A 1 90 ? 13.646 -5.285 3.358 1.00 94.94 90 LYS A C 1
ATOM 749 O O . LYS A 1 90 ? 12.935 -5.817 4.207 1.00 94.94 90 LYS A O 1
ATOM 754 N N . THR A 1 91 ? 13.806 -3.967 3.268 1.00 96.31 91 THR A N 1
ATOM 755 C CA . THR A 1 91 ? 13.146 -2.994 4.147 1.00 96.31 91 THR A CA 1
ATOM 756 C C . THR A 1 91 ? 11.639 -2.984 3.918 1.00 96.31 91 THR A C 1
ATOM 758 O O . THR A 1 91 ? 10.891 -3.151 4.877 1.00 96.31 91 THR A O 1
ATOM 761 N N . LEU A 1 92 ? 11.189 -2.918 2.662 1.00 96.12 92 LEU A N 1
ATOM 762 C CA . LEU A 1 92 ? 9.781 -3.090 2.296 1.00 96.12 92 LEU A CA 1
ATOM 763 C C . 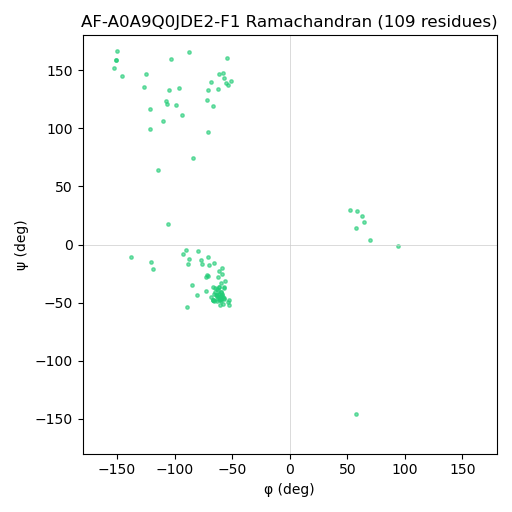LEU A 1 92 ? 9.206 -4.388 2.874 1.00 96.12 92 LEU A C 1
ATOM 765 O O . LEU A 1 92 ? 8.191 -4.353 3.565 1.00 96.12 92 LEU A O 1
ATOM 769 N N . ARG A 1 93 ? 9.875 -5.526 2.640 1.00 96.44 93 ARG A N 1
ATOM 770 C CA . ARG A 1 93 ? 9.439 -6.833 3.149 1.00 96.44 93 ARG A CA 1
ATOM 771 C C . ARG A 1 93 ? 9.302 -6.831 4.672 1.00 96.44 93 ARG A C 1
ATOM 773 O O . ARG A 1 93 ? 8.302 -7.310 5.199 1.00 96.44 93 ARG A O 1
ATOM 780 N N . TYR A 1 94 ? 10.287 -6.281 5.379 1.00 96.44 94 TYR A N 1
ATOM 781 C CA . TYR A 1 94 ? 10.263 -6.182 6.836 1.00 96.44 94 TYR A CA 1
ATOM 782 C C . TYR A 1 94 ? 9.073 -5.352 7.336 1.00 96.44 94 TYR A C 1
ATOM 784 O O . TYR A 1 94 ? 8.342 -5.799 8.218 1.00 96.44 94 TYR A O 1
ATOM 792 N N . PHE A 1 95 ? 8.838 -4.171 6.757 1.00 96.31 95 PHE A N 1
ATOM 793 C CA . PHE A 1 95 ? 7.746 -3.298 7.191 1.00 96.31 95 PHE A CA 1
ATOM 794 C C . PHE A 1 95 ? 6.360 -3.808 6.784 1.00 96.31 95 PHE A C 1
ATOM 796 O O . PHE A 1 95 ? 5.419 -3.584 7.543 1.00 96.31 95 PHE A O 1
ATOM 803 N N . LEU A 1 96 ? 6.234 -4.560 5.684 1.00 94.50 96 LEU A N 1
ATOM 804 C CA . LEU A 1 96 ? 5.014 -5.304 5.352 1.00 94.50 96 LEU A CA 1
ATOM 805 C C . LEU A 1 96 ? 4.686 -6.332 6.439 1.00 94.50 96 LEU A C 1
ATOM 807 O O . LEU A 1 96 ? 3.582 -6.321 6.978 1.00 94.50 96 LEU A O 1
ATOM 811 N N . HIS A 1 97 ? 5.653 -7.177 6.811 1.00 94.50 97 HIS A N 1
ATOM 812 C CA . HIS A 1 97 ? 5.462 -8.148 7.891 1.00 94.50 97 HIS A CA 1
ATOM 813 C C . HIS A 1 97 ? 5.127 -7.472 9.221 1.00 94.50 97 HIS A C 1
ATOM 815 O O . HIS A 1 97 ? 4.206 -7.905 9.910 1.00 94.50 97 HIS A O 1
ATOM 821 N N . LEU A 1 98 ? 5.840 -6.401 9.574 1.00 93.69 98 LEU A N 1
ATOM 822 C CA . LEU A 1 98 ? 5.619 -5.693 10.831 1.00 93.69 98 LEU A CA 1
ATOM 823 C C . LEU A 1 98 ? 4.239 -5.025 10.875 1.00 93.69 98 LEU A C 1
ATOM 825 O O . LEU A 1 98 ? 3.551 -5.112 11.889 1.00 93.69 98 LEU A O 1
ATOM 829 N N . TYR A 1 99 ? 3.813 -4.399 9.776 1.00 92.44 99 TYR A N 1
ATOM 830 C CA . TYR A 1 99 ? 2.479 -3.817 9.663 1.00 92.44 99 TYR A CA 1
ATOM 831 C C . TYR A 1 99 ? 1.389 -4.879 9.829 1.00 92.44 99 TYR A C 1
ATOM 833 O O . TYR A 1 99 ? 0.473 -4.680 10.622 1.00 92.44 99 TYR A O 1
ATOM 841 N N . LEU A 1 100 ? 1.516 -6.022 9.148 1.00 90.62 100 LEU A N 1
ATOM 842 C CA . LEU A 1 100 ? 0.553 -7.122 9.237 1.00 90.62 100 LEU A CA 1
ATOM 843 C C . LEU A 1 100 ? 0.505 -7.748 10.624 1.00 90.62 100 LEU A C 1
ATOM 845 O O . LEU A 1 100 ? -0.577 -8.023 11.128 1.00 90.62 100 LEU A O 1
ATOM 849 N N . HIS A 1 101 ? 1.660 -7.934 11.258 1.00 88.88 101 HIS A N 1
ATOM 850 C CA . HIS A 1 101 ? 1.731 -8.428 12.625 1.00 88.88 101 HIS A CA 1
ATOM 851 C C . HIS A 1 101 ? 1.017 -7.475 13.592 1.00 88.88 101 HIS A C 1
ATOM 853 O O . HIS A 1 101 ? 0.203 -7.905 14.408 1.00 88.88 101 HIS A O 1
ATOM 859 N N . CYS A 1 102 ? 1.264 -6.165 13.470 1.00 87.75 102 CYS A N 1
ATOM 860 C CA . CYS A 1 102 ? 0.550 -5.173 14.265 1.00 87.75 102 CYS A CA 1
ATOM 861 C C . CYS A 1 102 ? -0.953 -5.175 13.958 1.00 87.75 102 CYS A C 1
ATOM 863 O O . CYS A 1 102 ? -1.745 -5.136 14.889 1.00 87.75 102 CYS A O 1
ATOM 865 N N . LEU A 1 103 ? -1.361 -5.248 12.690 1.00 83.75 103 LEU A N 1
ATOM 866 C CA . LEU A 1 103 ? -2.773 -5.261 12.307 1.00 83.75 103 LEU A CA 1
ATOM 867 C C . LEU A 1 103 ? -3.496 -6.502 12.847 1.00 83.75 103 LEU A C 1
ATOM 869 O O . LEU A 1 103 ? -4.574 -6.374 13.417 1.00 83.75 103 LEU A O 1
ATOM 873 N N . TYR A 1 104 ? -2.880 -7.681 12.734 1.00 82.75 104 TYR A N 1
ATOM 874 C CA . TYR A 1 104 ? -3.416 -8.928 13.276 1.00 82.75 104 TYR A CA 1
ATOM 875 C C . TYR A 1 104 ? -3.595 -8.835 14.792 1.00 82.75 104 TYR A C 1
ATOM 877 O O . TYR A 1 104 ? -4.669 -9.154 15.297 1.00 82.75 104 TYR A O 1
ATOM 885 N N . PHE A 1 105 ? -2.585 -8.329 15.509 1.00 74.69 105 PHE A N 1
ATOM 886 C CA . PHE A 1 105 ? -2.680 -8.101 16.949 1.00 74.69 105 PHE A CA 1
ATOM 887 C C . PHE A 1 105 ? -3.833 -7.156 17.291 1.00 74.69 105 PHE A C 1
ATOM 889 O O . PHE A 1 105 ? -4.614 -7.452 18.186 1.00 74.69 105 PHE A O 1
ATOM 896 N N . VAL A 1 106 ? -3.987 -6.051 16.559 1.00 73.81 106 VAL A N 1
ATOM 897 C CA . VAL A 1 106 ? -5.073 -5.085 16.783 1.00 73.81 106 VAL A CA 1
ATOM 898 C C . VAL A 1 106 ? -6.446 -5.717 16.575 1.00 73.81 106 VAL A C 1
ATOM 900 O O . VAL A 1 106 ? -7.309 -5.554 17.431 1.00 73.81 106 VAL A O 1
ATOM 903 N N . ILE A 1 107 ? -6.630 -6.476 15.493 1.00 74.62 107 ILE A N 1
ATOM 904 C CA . ILE A 1 107 ? -7.899 -7.155 15.197 1.00 74.62 107 ILE A CA 1
ATOM 905 C C . ILE A 1 107 ? -8.237 -8.192 16.276 1.00 74.62 107 ILE A C 1
ATOM 907 O O . ILE A 1 107 ? -9.389 -8.301 16.656 1.00 74.62 107 ILE A O 1
ATOM 911 N N . HIS A 1 108 ? -7.254 -8.927 16.802 1.00 69.12 108 HIS A N 1
ATOM 912 C CA . HIS A 1 108 ? -7.511 -10.009 17.763 1.00 69.12 108 HIS A CA 1
ATOM 913 C C . HIS A 1 108 ? -7.575 -9.555 19.228 1.00 69.12 108 HIS A C 1
ATOM 915 O O . HIS A 1 108 ? -7.965 -10.342 20.085 1.00 69.12 108 HIS A O 1
ATOM 921 N N . THR A 1 109 ? -7.149 -8.328 19.546 1.00 65.81 109 THR A N 1
ATOM 922 C CA . THR A 1 109 ? -7.054 -7.853 20.942 1.00 65.81 109 THR A CA 1
ATOM 923 C C . THR A 1 109 ? -7.896 -6.620 21.250 1.00 65.81 109 THR A C 1
ATOM 925 O O . THR A 1 109 ? -8.052 -6.297 22.427 1.00 65.81 109 THR A O 1
ATOM 928 N N . LYS A 1 110 ? -8.395 -5.890 20.241 1.00 58.41 110 LYS A N 1
ATOM 929 C CA . LYS A 1 110 ? -9.007 -4.563 20.446 1.00 58.41 110 LYS A CA 1
ATOM 930 C C . LYS A 1 110 ? -10.289 -4.282 19.663 1.00 58.41 110 LYS A C 1
ATOM 932 O O . LYS A 1 110 ? -10.917 -3.262 19.945 1.00 58.41 110 LYS A O 1
ATOM 937 N N . VAL A 1 111 ? -10.652 -5.123 18.699 1.00 57.94 111 VAL A N 1
ATOM 938 C CA . VAL A 1 111 ? -11.912 -5.035 17.941 1.00 57.94 111 VAL A CA 1
ATOM 939 C C . VAL A 1 111 ? -12.742 -6.261 18.274 1.00 57.94 111 VAL A C 1
ATOM 941 O O . VAL A 1 111 ? -13.945 -6.074 18.553 1.00 57.94 111 VAL A O 1
#

Organism: NCBI:txid218843

Mean predicte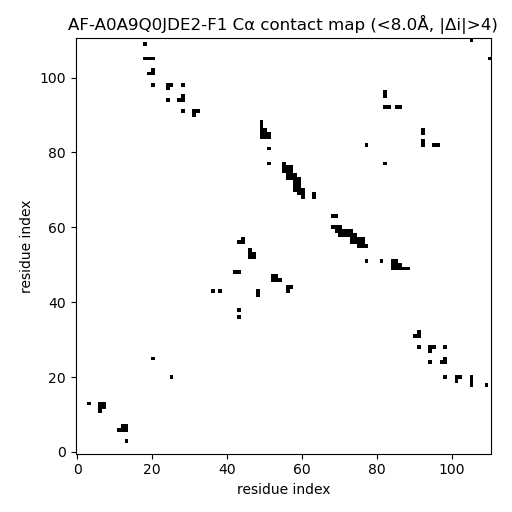d aligned error: 4.74 Å

InterPro domains:
  IPR026992 Non-haem dioxygenase, N-terminal domain [PF14226] (2-79)
  IPR027443 Isopenicillin N synthase-like superfamily [G3DSA:2.60.120.330] (1-98)

Radius of gyration: 17.24 Å; Cα contacts (8 Å, |Δi|>4): 85; chains: 1; bounding box: 41×22×44 Å